Protein AF-A0A1X0SD64-F1 (afdb_monomer_lite)

Sequence (92 aa):
PAVLVEVQNQADDKFLTSSIQYCTLTYERHNKLPILVIFGIASATAPLPSKSVDSDFPFARQIPSIGWVKLCLLLTSSALRMKQQEKTLHPL

Secondary structure (DSSP, 8-state):
--EEEEEEEEE-HHHHHHHHHHHHHHHHHHSSPPEEEEEEEEEE-THHHHT-EE-SSTT-EEPP--SS-SEEEEEEHHHHHHHHTT------

pLDDT: mean 79.03, std 13.84, range [43.84, 93.69]

Structure (mmCIF, N/CA/C/O backbone):
data_AF-A0A1X0SD64-F1
#
_entry.id   AF-A0A1X0SD64-F1
#
loop_
_atom_site.group_PDB
_atom_site.id
_atom_site.type_symbol
_atom_site.label_atom_id
_atom_site.label_alt_id
_atom_site.label_comp_id
_atom_site.label_asym_id
_atom_site.label_entity_id
_atom_site.label_seq_id
_atom_site.pdbx_PDB_ins_code
_atom_site.Cartn_x
_atom_site.Cartn_y
_atom_site.Cartn_z
_atom_site.occupancy
_atom_site.B_iso_or_equiv
_atom_site.auth_seq_id
_atom_site.auth_comp_id
_atom_site.auth_asym_id
_atom_site.auth_atom_id
_atom_site.pdbx_PDB_model_num
ATOM 1 N N . PRO A 1 1 ? -9.918 -8.129 6.184 1.00 69.38 1 PRO A N 1
ATOM 2 C CA . PRO A 1 1 ? -9.625 -6.693 5.962 1.00 69.38 1 PRO A CA 1
ATOM 3 C C . PRO A 1 1 ? -9.992 -6.369 4.517 1.00 69.38 1 PRO A C 1
ATOM 5 O O . PRO A 1 1 ? -9.855 -7.270 3.694 1.00 69.38 1 PRO A O 1
ATOM 8 N N . ALA A 1 2 ? -10.483 -5.167 4.209 1.00 86.88 2 ALA A N 1
ATOM 9 C CA . ALA A 1 2 ? -10.672 -4.782 2.811 1.00 86.88 2 ALA A CA 1
ATOM 10 C C . ALA A 1 2 ? -9.300 -4.735 2.120 1.00 86.88 2 ALA A C 1
ATOM 12 O O . ALA A 1 2 ? -8.332 -4.268 2.722 1.00 86.88 2 ALA A O 1
ATOM 13 N N . VAL A 1 3 ? -9.207 -5.266 0.904 1.00 90.25 3 VAL A N 1
ATOM 14 C CA . VAL A 1 3 ? -7.977 -5.239 0.107 1.00 90.25 3 VAL A CA 1
ATOM 15 C C . VAL A 1 3 ? -8.241 -4.352 -1.098 1.00 90.25 3 VAL A C 1
ATOM 17 O O . VAL A 1 3 ? -9.144 -4.640 -1.879 1.00 90.25 3 VAL A O 1
ATOM 20 N N . LEU A 1 4 ? -7.479 -3.268 -1.216 1.00 91.25 4 LEU A N 1
ATOM 21 C CA . LEU A 1 4 ? -7.475 -2.406 -2.388 1.00 91.25 4 LEU A CA 1
ATOM 22 C C . LEU A 1 4 ? -6.311 -2.837 -3.270 1.00 91.25 4 LEU A C 1
ATOM 24 O O . LEU A 1 4 ? -5.174 -2.941 -2.806 1.00 91.25 4 LEU A O 1
ATOM 28 N N . VAL A 1 5 ? -6.615 -3.110 -4.532 1.00 90.19 5 VAL A N 1
ATOM 29 C CA . VAL A 1 5 ? -5.624 -3.482 -5.535 1.00 90.19 5 VAL A CA 1
ATOM 30 C C . VAL A 1 5 ? -5.607 -2.400 -6.591 1.00 90.19 5 VAL A C 1
ATOM 32 O O . VAL A 1 5 ? -6.621 -2.138 -7.229 1.00 90.19 5 VAL A O 1
ATOM 35 N N . GLU A 1 6 ? -4.441 -1.803 -6.776 1.00 88.44 6 GLU A N 1
ATOM 36 C CA . GLU A 1 6 ? -4.213 -0.748 -7.747 1.00 88.44 6 GLU A CA 1
ATOM 37 C C . GLU A 1 6 ? -3.146 -1.201 -8.736 1.00 88.44 6 GLU A C 1
ATOM 39 O O . GLU A 1 6 ? -2.069 -1.664 -8.353 1.00 88.44 6 GLU A O 1
ATOM 44 N N . VAL A 1 7 ? -3.441 -1.071 -10.025 1.00 84.81 7 VAL A N 1
ATOM 45 C CA . VAL A 1 7 ? -2.543 -1.485 -11.103 1.00 84.81 7 VAL A CA 1
ATOM 46 C C . VAL A 1 7 ? -2.233 -0.268 -11.946 1.00 84.81 7 VAL A C 1
ATOM 48 O O . VAL A 1 7 ? -3.132 0.320 -12.542 1.00 84.81 7 VAL A O 1
ATOM 51 N N . GLN A 1 8 ? -0.960 0.111 -12.002 1.00 81.25 8 GLN A N 1
ATOM 52 C CA . GLN A 1 8 ? -0.531 1.293 -12.731 1.00 81.25 8 GLN A CA 1
ATOM 53 C C . GLN A 1 8 ? 0.706 1.026 -13.571 1.00 81.25 8 GLN A C 1
ATOM 55 O O . GLN A 1 8 ? 1.645 0.329 -13.179 1.00 81.25 8 GLN A O 1
ATOM 60 N N . ASN A 1 9 ? 0.723 1.647 -14.747 1.00 73.69 9 ASN A N 1
ATOM 61 C CA . ASN A 1 9 ? 1.895 1.609 -15.608 1.00 73.69 9 ASN A CA 1
ATOM 62 C C . ASN A 1 9 ? 3.053 2.422 -15.003 1.00 73.69 9 ASN A C 1
ATOM 64 O O . ASN A 1 9 ? 4.196 1.959 -14.972 1.00 73.69 9 ASN A O 1
ATOM 68 N N . GLN A 1 10 ? 2.725 3.600 -14.462 1.00 71.00 10 GLN A N 1
ATOM 69 C CA . GLN A 1 10 ? 3.614 4.450 -13.676 1.00 71.00 10 GLN A CA 1
ATOM 70 C C . GLN A 1 10 ? 2.932 4.798 -12.352 1.00 71.00 10 GLN A C 1
ATOM 72 O O . GLN A 1 10 ? 1.845 5.366 -12.345 1.00 71.00 10 GLN A O 1
ATOM 77 N N . ALA A 1 11 ? 3.574 4.456 -11.238 1.00 71.94 11 ALA A N 1
ATOM 78 C CA . ALA A 1 11 ? 3.133 4.880 -9.916 1.00 71.94 11 ALA A CA 1
ATOM 79 C C . ALA A 1 11 ? 3.859 6.185 -9.565 1.00 71.94 11 ALA A C 1
ATOM 81 O O . ALA A 1 11 ? 5.075 6.161 -9.368 1.00 71.94 11 ALA A O 1
ATOM 82 N N . ASP A 1 12 ? 3.128 7.300 -9.531 1.00 75.00 12 ASP A N 1
ATOM 83 C CA . ASP A 1 12 ? 3.611 8.629 -9.143 1.00 75.00 12 ASP A CA 1
ATOM 84 C C . ASP A 1 12 ? 2.935 9.126 -7.844 1.00 75.00 12 ASP A C 1
ATOM 86 O O . ASP A 1 12 ? 2.089 8.448 -7.252 1.00 75.00 12 ASP A O 1
ATOM 90 N N . ASP A 1 13 ? 3.311 10.316 -7.364 1.00 79.12 13 ASP A N 1
ATOM 91 C CA . ASP A 1 13 ? 2.745 10.877 -6.128 1.00 79.12 13 ASP A CA 1
ATOM 92 C C . ASP A 1 13 ? 1.246 11.235 -6.266 1.00 79.12 13 ASP A C 1
ATOM 94 O O . ASP A 1 13 ? 0.509 11.214 -5.273 1.00 79.12 13 ASP A O 1
ATOM 98 N N . LYS A 1 14 ? 0.758 11.530 -7.483 1.00 83.25 14 LYS A N 1
ATOM 99 C CA . LYS A 1 14 ? -0.674 11.790 -7.724 1.00 83.25 14 LYS A CA 1
ATOM 100 C C . LYS A 1 14 ? -1.478 10.513 -7.530 1.00 83.25 14 LYS A C 1
ATOM 102 O O . LYS A 1 14 ? -2.469 10.516 -6.804 1.00 83.25 14 LYS A O 1
ATOM 107 N N . PHE A 1 15 ? -1.005 9.419 -8.112 1.00 84.50 15 PHE A N 1
ATOM 108 C CA . PHE A 1 15 ? -1.564 8.093 -7.915 1.00 84.50 15 PHE A CA 1
ATOM 109 C C . PHE A 1 15 ? -1.581 7.692 -6.432 1.00 84.50 15 PHE A C 1
ATOM 111 O O . PHE A 1 15 ? -2.605 7.216 -5.932 1.00 84.50 15 PHE A O 1
ATOM 118 N N . LEU A 1 16 ? -0.481 7.924 -5.705 1.00 84.62 16 LEU A N 1
ATOM 119 C CA . LEU A 1 16 ? -0.428 7.629 -4.272 1.00 84.62 16 LEU A CA 1
ATOM 120 C C . LEU A 1 16 ? -1.473 8.447 -3.499 1.00 84.62 16 LEU A C 1
ATOM 122 O O . LEU A 1 16 ? -2.167 7.904 -2.643 1.00 84.62 16 LEU A O 1
ATOM 126 N N . THR A 1 17 ? -1.629 9.728 -3.837 1.00 88.25 17 THR A N 1
ATOM 127 C CA . THR A 1 17 ? -2.637 10.610 -3.229 1.00 88.25 17 THR A CA 1
ATOM 128 C C . THR A 1 17 ? -4.055 10.073 -3.432 1.00 88.25 17 THR A C 1
ATOM 130 O O . THR A 1 17 ? -4.814 9.966 -2.468 1.00 88.25 17 THR A O 1
ATOM 133 N N . SER A 1 18 ? -4.408 9.673 -4.656 1.00 90.06 18 SER A N 1
ATOM 134 C CA . SER A 1 18 ? -5.709 9.053 -4.941 1.00 90.06 18 SER A CA 1
ATOM 135 C C . SER A 1 18 ? -5.899 7.735 -4.184 1.00 90.06 18 SER A C 1
ATOM 137 O O . SER A 1 18 ? -6.962 7.493 -3.618 1.00 90.06 18 SER A O 1
ATOM 139 N N . SER A 1 19 ? -4.850 6.915 -4.086 1.00 90.38 19 SER A N 1
ATOM 140 C CA . SER A 1 19 ? -4.889 5.656 -3.332 1.00 90.38 19 SER A CA 1
ATOM 141 C C . SER A 1 19 ? -5.149 5.884 -1.838 1.00 90.38 19 SER A C 1
ATOM 143 O O . SER A 1 19 ? -5.936 5.158 -1.229 1.00 90.38 19 SER A O 1
ATOM 145 N N . ILE A 1 20 ? -4.536 6.917 -1.246 1.00 90.88 20 ILE A N 1
ATOM 146 C CA . ILE A 1 20 ? -4.787 7.321 0.145 1.00 90.88 20 ILE A CA 1
ATOM 147 C C . ILE A 1 20 ? -6.259 7.710 0.323 1.00 90.88 20 ILE A C 1
ATOM 149 O O . ILE A 1 20 ? -6.897 7.237 1.261 1.00 90.88 20 ILE A O 1
ATOM 153 N N . GLN A 1 21 ? -6.822 8.507 -0.590 1.00 93.06 21 GLN A N 1
ATOM 154 C CA . GLN A 1 21 ? -8.235 8.903 -0.536 1.00 93.06 21 GLN A CA 1
ATOM 155 C C . GLN A 1 21 ? -9.169 7.687 -0.558 1.00 93.06 21 GLN A C 1
ATOM 157 O O . GLN A 1 21 ? -10.070 7.592 0.277 1.00 93.06 21 GLN A O 1
ATOM 162 N N . TYR A 1 22 ? -8.930 6.716 -1.445 1.00 92.62 22 TYR A N 1
ATOM 163 C CA . TYR A 1 22 ? -9.727 5.486 -1.482 1.00 92.62 22 TYR A CA 1
ATOM 164 C C . TYR A 1 22 ? -9.585 4.647 -0.209 1.00 92.62 22 TYR A C 1
ATOM 166 O O . TYR A 1 22 ? -10.567 4.065 0.264 1.00 92.62 22 TYR A O 1
ATOM 174 N N . CYS A 1 23 ? -8.391 4.606 0.386 1.00 92.06 23 CYS A N 1
ATOM 175 C CA . CYS A 1 23 ? -8.183 3.915 1.653 1.00 92.06 23 CYS A CA 1
ATOM 176 C C . CYS A 1 23 ? -8.959 4.580 2.802 1.00 92.06 23 CYS A C 1
ATOM 178 O O . CYS A 1 23 ? -9.601 3.875 3.584 1.00 92.06 23 CYS A O 1
ATOM 180 N N . THR A 1 24 ? -8.972 5.915 2.863 1.00 92.75 24 THR A N 1
ATOM 181 C CA . THR A 1 24 ? -9.755 6.680 3.845 1.00 92.75 24 THR A CA 1
ATOM 182 C C . THR A 1 24 ? -11.253 6.436 3.676 1.00 92.75 24 THR A C 1
ATOM 184 O O . THR A 1 24 ? -11.920 6.084 4.645 1.00 92.75 24 THR A O 1
ATOM 187 N N . LEU A 1 25 ? -11.779 6.499 2.449 1.00 92.88 25 LEU A N 1
ATOM 188 C CA . LEU A 1 25 ? -13.192 6.200 2.169 1.00 92.88 25 LEU A CA 1
ATOM 189 C C . LEU A 1 25 ? -13.569 4.762 2.563 1.00 92.88 25 LEU A C 1
ATOM 191 O O . LEU A 1 25 ? -14.654 4.495 3.083 1.00 92.88 25 LEU A O 1
ATOM 195 N N . THR A 1 26 ? -12.658 3.813 2.342 1.00 93.12 26 THR A N 1
ATOM 196 C CA . THR A 1 26 ? -12.848 2.417 2.758 1.00 93.12 26 THR A CA 1
ATOM 197 C C . THR A 1 26 ? -12.915 2.299 4.279 1.00 93.12 26 THR A C 1
ATOM 199 O O . THR A 1 26 ? -13.760 1.567 4.803 1.00 93.12 26 THR A O 1
ATOM 202 N N . TYR A 1 27 ? -12.057 3.032 4.993 1.00 93.25 27 TYR A N 1
ATOM 203 C CA . TYR A 1 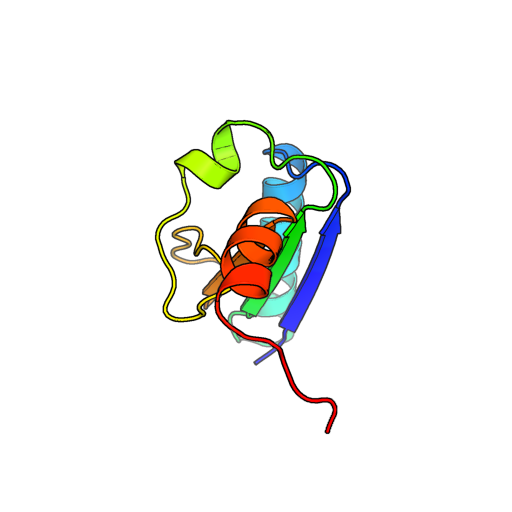27 ? -12.103 3.106 6.448 1.00 93.25 27 TYR A CA 1
ATOM 204 C C . TYR A 1 27 ? -13.419 3.715 6.935 1.00 93.25 27 TYR A C 1
ATOM 206 O O . TYR A 1 27 ? -14.061 3.114 7.786 1.00 93.25 27 TYR A O 1
ATOM 214 N N . GLU A 1 28 ? -13.871 4.832 6.369 1.00 93.50 28 GLU A N 1
ATOM 215 C CA . GLU A 1 28 ? -15.147 5.460 6.739 1.00 93.50 28 GLU A CA 1
ATOM 216 C C . GLU A 1 28 ? -16.331 4.502 6.567 1.00 93.50 28 GLU A C 1
ATOM 218 O O . GLU A 1 28 ? -17.203 4.411 7.431 1.00 93.50 28 GLU A O 1
ATOM 223 N N . ARG A 1 29 ? -16.339 3.722 5.481 1.00 93.69 29 ARG A N 1
ATOM 224 C CA . ARG A 1 29 ? -17.427 2.786 5.180 1.00 93.69 29 ARG A CA 1
ATOM 225 C C . ARG A 1 29 ? -17.419 1.530 6.050 1.00 93.69 29 ARG A C 1
ATOM 227 O O . ARG 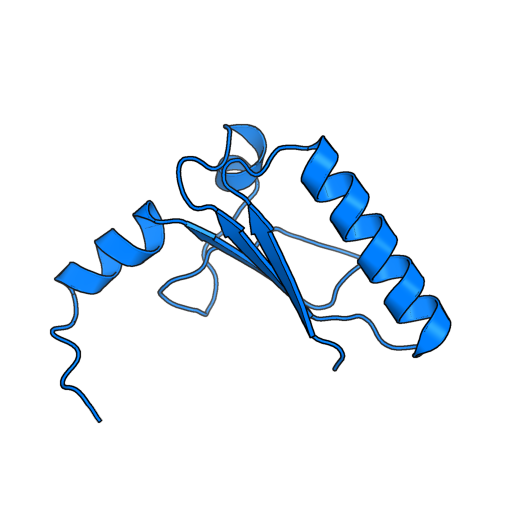A 1 29 ? -18.478 0.978 6.342 1.00 93.69 29 ARG A O 1
ATOM 234 N N . HIS A 1 30 ? -16.239 1.029 6.405 1.00 91.94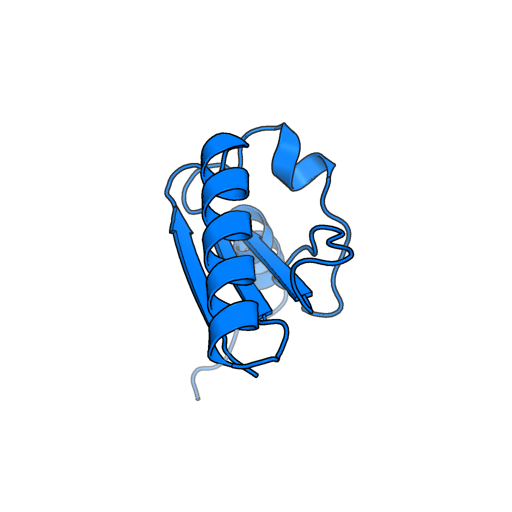 30 HIS A N 1
ATOM 235 C CA . HIS A 1 30 ? -16.091 -0.297 7.015 1.00 91.94 30 HIS A CA 1
ATOM 236 C C . HIS A 1 30 ? -15.476 -0.280 8.419 1.00 91.94 30 HIS A C 1
ATOM 238 O O . HIS A 1 30 ? -15.321 -1.343 9.024 1.00 91.94 30 HIS A O 1
ATOM 244 N N . ASN A 1 31 ? -15.117 0.902 8.923 1.00 91.12 31 ASN A N 1
ATOM 245 C CA . ASN A 1 31 ? -14.420 1.154 10.183 1.00 91.12 31 ASN A CA 1
ATOM 246 C C . ASN A 1 31 ? -13.172 0.272 10.380 1.00 91.12 31 ASN A C 1
ATOM 248 O O . ASN A 1 31 ? -12.889 -0.226 11.472 1.00 91.12 31 ASN A O 1
ATOM 252 N N . LYS A 1 32 ? -12.462 -0.021 9.282 1.00 91.94 32 LYS A N 1
ATOM 253 C CA . LYS A 1 32 ? -11.289 -0.904 9.252 1.00 91.94 32 LYS A CA 1
ATOM 254 C C . LYS A 1 32 ? -10.293 -0.414 8.215 1.00 91.94 32 LYS A C 1
ATOM 256 O O . LYS A 1 32 ? -10.661 -0.209 7.062 1.00 91.94 32 LYS A O 1
ATOM 261 N N . LEU A 1 33 ? -9.027 -0.284 8.615 1.00 92.50 33 LEU A N 1
ATOM 262 C CA . LEU A 1 33 ? -7.957 0.084 7.691 1.00 92.50 33 LEU A CA 1
ATOM 263 C C . LEU A 1 33 ? -7.774 -1.022 6.638 1.00 92.50 33 LEU A C 1
ATOM 265 O O . LEU A 1 33 ? -7.679 -2.204 7.008 1.00 92.50 33 LEU A O 1
ATOM 269 N N . PRO A 1 34 ? -7.726 -0.671 5.343 1.00 93.62 34 PRO A N 1
ATOM 270 C CA . PRO A 1 34 ? -7.515 -1.654 4.295 1.00 93.62 34 PRO A CA 1
ATOM 271 C C . PRO A 1 34 ? -6.057 -2.111 4.221 1.00 93.62 34 PRO A C 1
ATOM 273 O O . PRO A 1 34 ? -5.182 -1.590 4.908 1.00 93.62 34 PRO A O 1
ATOM 276 N N . ILE A 1 35 ? -5.797 -3.100 3.375 1.00 93.31 35 ILE A N 1
ATOM 277 C CA . ILE A 1 35 ? -4.468 -3.421 2.848 1.00 93.31 35 ILE A CA 1
ATOM 278 C C . ILE A 1 35 ? -4.433 -2.899 1.412 1.00 93.31 35 ILE A C 1
ATOM 280 O O . ILE A 1 35 ? -5.358 -3.185 0.655 1.00 93.31 35 ILE A O 1
ATOM 284 N N . LEU A 1 36 ? -3.397 -2.153 1.042 1.00 92.88 36 LEU A N 1
ATOM 285 C CA . LEU A 1 36 ? -3.200 -1.636 -0.309 1.00 92.88 36 LEU A CA 1
ATOM 286 C C . LEU A 1 36 ? -2.081 -2.418 -0.999 1.00 92.88 36 LEU A C 1
ATOM 288 O O . LEU A 1 36 ? -0.983 -2.557 -0.458 1.00 92.88 36 LEU A O 1
ATOM 292 N N . VAL A 1 37 ? -2.361 -2.910 -2.200 1.00 91.38 37 VAL A N 1
ATOM 293 C CA . VAL A 1 37 ? -1.395 -3.602 -3.055 1.00 91.38 37 VAL A CA 1
ATOM 294 C C . VAL A 1 37 ? -1.288 -2.846 -4.373 1.00 91.38 37 VAL A C 1
ATOM 296 O O . VAL A 1 37 ? -2.269 -2.725 -5.102 1.00 91.38 37 VAL A O 1
ATOM 299 N N . ILE A 1 38 ? -0.095 -2.343 -4.671 1.00 89.44 38 ILE A N 1
ATOM 300 C CA . ILE A 1 38 ? 0.215 -1.533 -5.847 1.00 89.44 38 ILE A CA 1
ATOM 301 C C . ILE A 1 38 ? 1.070 -2.367 -6.799 1.00 89.44 38 ILE A C 1
ATOM 303 O O . ILE A 1 38 ? 2.173 -2.785 -6.444 1.00 89.44 38 ILE A O 1
ATOM 307 N N . PHE A 1 39 ? 0.599 -2.552 -8.027 1.00 85.12 39 PHE A N 1
ATOM 308 C CA . PHE A 1 39 ? 1.360 -3.162 -9.114 1.00 85.12 39 PHE A CA 1
ATOM 309 C C . PHE A 1 39 ? 1.916 -2.071 -10.032 1.00 85.12 39 PHE A C 1
ATOM 311 O O . PHE A 1 39 ? 1.167 -1.447 -10.781 1.00 85.12 39 PHE A O 1
ATOM 318 N N . GLY A 1 40 ? 3.232 -1.847 -9.982 1.00 76.12 40 GLY A N 1
ATOM 319 C CA . GLY A 1 40 ? 3.957 -0.945 -10.879 1.00 76.12 40 GLY A CA 1
ATOM 320 C C . GLY A 1 40 ? 4.547 -1.707 -12.067 1.00 76.12 40 GLY A C 1
ATOM 321 O O . GLY A 1 40 ? 5.546 -2.415 -11.915 1.00 76.12 40 GLY A O 1
ATOM 322 N N . ILE A 1 41 ? 3.938 -1.572 -13.248 1.00 65.44 41 ILE A N 1
ATOM 323 C CA . ILE A 1 41 ? 4.236 -2.430 -14.409 1.00 65.44 41 ILE A CA 1
ATOM 324 C C . ILE A 1 41 ? 5.552 -2.042 -15.106 1.00 65.44 41 ILE A C 1
ATOM 326 O O . ILE A 1 41 ? 6.402 -2.910 -15.324 1.00 65.44 41 ILE A O 1
ATOM 330 N N . ALA A 1 42 ? 5.758 -0.764 -15.444 1.00 62.31 42 ALA A N 1
ATOM 331 C CA . ALA A 1 42 ? 6.902 -0.355 -16.268 1.00 62.31 42 ALA A CA 1
ATOM 332 C C . ALA A 1 42 ? 8.039 0.289 -15.467 1.00 62.31 42 ALA A C 1
ATOM 334 O O . ALA A 1 42 ? 9.207 -0.026 -15.678 1.00 62.31 42 ALA A O 1
ATOM 335 N N . SER A 1 43 ? 7.706 1.204 -14.560 1.00 57.31 43 SER A N 1
ATOM 336 C CA . SER A 1 43 ? 8.673 1.957 -13.763 1.00 57.31 43 SER A CA 1
ATOM 337 C C . SER A 1 43 ? 7.911 2.660 -12.647 1.00 57.31 43 SER A C 1
ATOM 339 O O . SER A 1 43 ? 7.040 3.490 -12.908 1.00 57.31 43 SER A O 1
ATOM 341 N N . ALA A 1 44 ? 8.195 2.310 -11.395 1.00 57.19 44 ALA A N 1
ATOM 342 C CA . ALA A 1 44 ? 7.809 3.171 -10.289 1.00 57.19 44 ALA A CA 1
ATOM 343 C C . ALA A 1 44 ? 8.735 4.392 -10.362 1.00 57.19 44 ALA A C 1
ATOM 345 O O . ALA A 1 44 ? 9.956 4.244 -10.269 1.00 57.19 44 ALA A O 1
ATOM 346 N N . THR A 1 45 ? 8.178 5.576 -10.617 1.00 54.88 45 THR A N 1
ATOM 347 C CA . THR A 1 45 ? 8.999 6.782 -10.741 1.00 54.88 45 THR A CA 1
ATOM 348 C C . THR A 1 45 ? 9.673 7.073 -9.397 1.00 54.88 45 THR A C 1
ATOM 350 O O . THR A 1 45 ? 9.207 6.655 -8.332 1.00 54.88 45 THR A O 1
ATOM 353 N N . ALA A 1 46 ? 10.823 7.748 -9.455 1.00 53.38 46 ALA A N 1
ATOM 354 C CA . ALA A 1 46 ? 11.834 7.831 -8.398 1.00 53.38 46 ALA A CA 1
ATOM 355 C C . ALA A 1 46 ? 11.370 8.064 -6.937 1.00 53.38 46 ALA A C 1
ATOM 357 O O . ALA A 1 46 ? 12.066 7.560 -6.049 1.00 53.38 46 ALA A O 1
ATOM 358 N N . PRO A 1 47 ? 10.257 8.754 -6.601 1.00 58.44 47 PRO A N 1
ATOM 359 C CA . PRO A 1 47 ? 9.904 8.925 -5.191 1.00 58.44 47 PRO A CA 1
ATOM 360 C C . PRO A 1 47 ? 9.364 7.659 -4.508 1.00 58.44 47 PRO A C 1
ATOM 362 O O . PRO A 1 47 ? 9.548 7.516 -3.307 1.00 58.44 47 PRO A O 1
ATOM 365 N N . LEU A 1 48 ? 8.710 6.728 -5.205 1.00 62.28 48 LEU A N 1
ATOM 366 C CA . LEU A 1 48 ? 8.043 5.596 -4.536 1.00 62.28 48 LEU A CA 1
ATOM 367 C C . LEU A 1 48 ? 8.995 4.455 -4.140 1.00 62.28 48 LEU A C 1
ATOM 369 O O . LEU A 1 48 ? 8.956 4.028 -2.984 1.00 62.28 48 LEU A O 1
ATOM 373 N N . PRO A 1 49 ? 9.904 3.988 -5.017 1.00 63.25 49 PRO A N 1
ATOM 374 C CA . PRO A 1 49 ? 10.883 2.969 -4.646 1.00 63.25 49 PRO A CA 1
ATOM 375 C C . PRO A 1 49 ? 11.872 3.461 -3.590 1.00 63.25 49 PRO A C 1
ATOM 377 O O . PRO A 1 49 ? 12.267 2.685 -2.722 1.00 63.25 49 PRO A O 1
ATOM 380 N N . SER A 1 50 ? 12.259 4.739 -3.637 1.00 65.06 50 SER A N 1
ATOM 381 C CA . SER A 1 50 ? 13.174 5.336 -2.653 1.00 65.06 50 SER A CA 1
ATOM 382 C C . SER A 1 50 ? 12.538 5.475 -1.267 1.00 65.06 50 SER A C 1
ATOM 384 O O . SER A 1 50 ? 13.234 5.343 -0.267 1.00 65.06 50 SER A O 1
ATOM 386 N N . LYS A 1 51 ? 11.215 5.666 -1.198 1.00 73.06 51 LYS A N 1
ATOM 387 C CA . LYS A 1 51 ? 10.439 5.679 0.051 1.00 73.06 51 LYS A CA 1
ATOM 388 C C . LYS A 1 51 ? 10.079 4.277 0.557 1.00 73.06 51 LYS A C 1
ATOM 390 O O . LYS A 1 51 ? 9.515 4.167 1.639 1.00 73.06 51 LYS A O 1
ATOM 395 N N . SER A 1 52 ? 10.353 3.221 -0.210 1.00 80.19 52 SER A N 1
ATOM 396 C CA . SER A 1 52 ? 10.000 1.848 0.163 1.00 80.19 52 SER A CA 1
ATOM 397 C C . SER A 1 52 ? 11.152 1.117 0.855 1.00 80.19 52 SER A C 1
ATOM 399 O O . SER A 1 52 ? 12.320 1.307 0.511 1.00 80.19 52 SER A O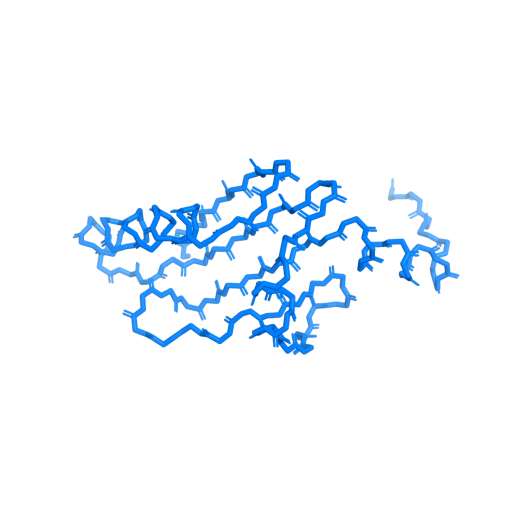 1
ATOM 401 N N . VAL A 1 53 ? 10.806 0.257 1.807 1.00 85.88 53 VAL A N 1
ATOM 402 C CA . VAL A 1 53 ? 11.718 -0.634 2.532 1.00 85.88 53 VAL A CA 1
ATOM 403 C C . VAL A 1 53 ? 11.474 -2.083 2.125 1.00 85.88 53 VAL A C 1
ATOM 405 O O . VAL A 1 53 ? 10.482 -2.394 1.457 1.00 85.88 53 VAL A O 1
ATOM 408 N N . ASP A 1 54 ? 12.380 -2.974 2.508 1.00 84.50 54 ASP A N 1
ATOM 409 C CA . ASP A 1 54 ? 12.162 -4.404 2.321 1.00 84.50 54 ASP A CA 1
ATOM 410 C C . ASP A 1 54 ? 10.946 -4.845 3.135 1.00 84.50 54 ASP A C 1
ATOM 412 O O . ASP A 1 54 ? 10.720 -4.372 4.250 1.00 84.50 54 ASP A O 1
ATOM 416 N N . SER A 1 55 ? 10.120 -5.696 2.532 1.00 86.75 55 SER A N 1
ATOM 417 C CA . SER A 1 55 ? 8.946 -6.253 3.196 1.00 86.75 55 SER A CA 1
ATOM 418 C C . SER A 1 55 ? 9.190 -7.710 3.568 1.00 86.75 55 SER A C 1
ATOM 420 O O . SER A 1 55 ? 10.043 -8.372 2.978 1.00 86.75 55 SER A O 1
ATOM 422 N N . ASP A 1 56 ? 8.368 -8.237 4.474 1.00 86.00 56 ASP A N 1
ATOM 423 C CA . ASP A 1 56 ? 8.341 -9.673 4.781 1.00 86.00 56 ASP A CA 1
ATOM 424 C C . ASP A 1 56 ? 7.911 -10.526 3.570 1.00 86.00 56 ASP A C 1
ATOM 426 O O . ASP A 1 56 ? 8.085 -11.747 3.557 1.00 86.00 56 ASP A O 1
ATOM 430 N N . PHE A 1 57 ? 7.348 -9.898 2.530 1.00 84.19 57 PHE A N 1
ATOM 431 C CA . PHE A 1 57 ? 6.992 -10.561 1.284 1.00 84.19 57 PHE A CA 1
ATOM 432 C C . PHE A 1 57 ? 8.160 -10.483 0.295 1.00 84.19 57 PHE A C 1
ATOM 434 O O . PHE A 1 57 ? 8.539 -9.393 -0.137 1.00 84.19 57 PHE A O 1
ATOM 441 N N . PRO A 1 58 ? 8.692 -11.629 -0.166 1.00 78.00 58 PRO A N 1
ATOM 442 C CA . PRO A 1 58 ? 9.952 -11.669 -0.909 1.00 78.00 58 PRO A CA 1
ATOM 443 C C . PRO A 1 58 ? 9.907 -10.951 -2.265 1.00 78.00 58 PRO A C 1
ATOM 445 O O . PRO A 1 58 ? 10.954 -10.607 -2.803 1.00 78.00 58 PRO A O 1
ATOM 448 N N . PHE A 1 59 ? 8.715 -10.735 -2.823 1.00 80.75 59 PHE A N 1
ATOM 449 C CA . PHE A 1 59 ? 8.480 -10.109 -4.128 1.00 80.75 59 PHE A CA 1
ATOM 450 C C . PHE A 1 59 ? 7.928 -8.678 -4.037 1.00 80.75 59 PHE A C 1
ATOM 452 O O . PHE A 1 59 ? 7.603 -8.082 -5.066 1.00 80.75 59 PHE A O 1
ATOM 459 N N . ALA A 1 60 ? 7.773 -8.136 -2.827 1.00 85.31 60 ALA A N 1
ATOM 460 C CA . ALA A 1 60 ? 7.199 -6.817 -2.614 1.00 85.31 60 ALA A CA 1
ATOM 461 C C . ALA A 1 60 ? 8.119 -5.950 -1.755 1.00 85.31 60 ALA A C 1
ATOM 463 O O . ALA A 1 60 ? 8.842 -6.429 -0.881 1.00 85.31 60 ALA A O 1
ATOM 464 N N . ARG A 1 61 ? 8.048 -4.644 -1.986 1.00 86.81 61 ARG A N 1
ATOM 465 C CA . ARG A 1 61 ? 8.593 -3.637 -1.076 1.00 86.81 61 ARG A CA 1
ATOM 466 C C . ARG A 1 61 ? 7.448 -3.004 -0.311 1.00 86.81 61 ARG A C 1
ATOM 468 O O . ARG A 1 61 ? 6.340 -2.902 -0.832 1.00 86.81 61 ARG A O 1
ATOM 475 N N . GLN A 1 62 ? 7.696 -2.577 0.915 1.00 90.06 62 GLN A N 1
ATOM 476 C CA . GLN A 1 62 ? 6.680 -1.936 1.732 1.00 90.06 62 GLN A CA 1
ATOM 477 C C . GLN A 1 62 ? 6.883 -0.429 1.723 1.00 90.06 62 GLN A C 1
ATOM 479 O O . GLN A 1 62 ? 7.977 0.062 1.991 1.00 90.06 62 GLN A O 1
ATOM 484 N N . ILE A 1 63 ? 5.819 0.316 1.446 1.00 88.56 63 ILE A N 1
ATOM 485 C CA . ILE A 1 63 ? 5.813 1.766 1.629 1.00 88.56 63 ILE A CA 1
ATOM 486 C C . ILE A 1 63 ? 5.374 2.041 3.076 1.00 88.56 63 ILE A C 1
ATOM 488 O O . ILE A 1 63 ? 4.267 1.634 3.462 1.00 88.56 63 ILE A O 1
ATOM 492 N N . PRO A 1 64 ? 6.204 2.714 3.896 1.00 86.69 64 PRO A N 1
ATOM 493 C CA . PRO A 1 64 ? 5.820 3.142 5.231 1.00 86.69 64 PRO A CA 1
ATOM 494 C C . PRO A 1 64 ? 4.541 3.967 5.159 1.00 86.69 64 PRO A C 1
ATOM 496 O O . PRO A 1 64 ? 4.438 4.942 4.416 1.00 86.69 64 PRO A O 1
ATOM 499 N N . SER A 1 65 ? 3.533 3.530 5.897 1.00 82.88 65 SER A N 1
ATOM 500 C CA . SER A 1 65 ? 2.184 4.050 5.759 1.00 82.88 65 SER A CA 1
ATOM 501 C C . SER A 1 65 ? 1.505 4.035 7.121 1.00 82.88 65 SER A C 1
ATOM 503 O O . SER A 1 65 ? 1.022 3.014 7.597 1.00 82.88 65 SER A O 1
ATOM 505 N N . ILE A 1 66 ? 1.550 5.185 7.796 1.00 80.56 66 ILE A N 1
ATOM 506 C CA . ILE A 1 66 ? 0.986 5.365 9.136 1.00 80.56 66 ILE A CA 1
ATOM 507 C C . ILE A 1 66 ? -0.341 6.107 9.002 1.00 80.56 66 ILE A C 1
ATOM 509 O O . ILE A 1 66 ? -0.400 7.186 8.419 1.00 80.56 66 ILE A O 1
ATOM 513 N N . GLY A 1 67 ? -1.401 5.527 9.564 1.00 79.81 67 GLY A N 1
ATOM 514 C CA . GLY A 1 67 ? -2.675 6.215 9.785 1.00 79.81 67 GLY A CA 1
ATOM 515 C C . GLY A 1 67 ? -3.706 6.133 8.657 1.00 79.81 67 GLY A C 1
ATOM 516 O O . GLY A 1 67 ? -4.829 6.571 8.872 1.00 79.81 67 GLY A O 1
ATOM 517 N N . TRP A 1 68 ? -3.383 5.554 7.496 1.00 86.62 68 TRP A N 1
ATOM 518 C CA . TRP A 1 68 ? -4.326 5.480 6.362 1.00 86.62 68 TRP A CA 1
ATOM 519 C C . TRP A 1 68 ? -4.481 4.087 5.736 1.00 86.62 68 TRP A C 1
ATOM 521 O O . TRP A 1 68 ? -5.436 3.840 5.008 1.00 86.62 68 TRP A O 1
ATOM 531 N N . VAL A 1 69 ? -3.601 3.139 6.050 1.00 91.44 69 VAL A N 1
ATOM 532 C CA . VAL A 1 69 ? -3.681 1.749 5.580 1.00 91.44 69 VAL A CA 1
ATOM 533 C C . VAL A 1 69 ? -2.963 0.851 6.585 1.00 91.44 69 VAL A C 1
ATOM 535 O O . VAL A 1 69 ? -2.097 1.304 7.330 1.00 91.44 69 VAL A O 1
ATOM 538 N N . LYS A 1 70 ? -3.338 -0.426 6.644 1.00 92.50 70 LYS A N 1
ATOM 539 C CA . LYS A 1 70 ? -2.677 -1.422 7.494 1.00 92.50 70 LYS A CA 1
ATOM 540 C C . LYS A 1 70 ? -1.324 -1.852 6.921 1.00 92.50 70 LYS A C 1
ATOM 542 O O . LYS A 1 70 ? -0.405 -2.153 7.674 1.00 92.50 70 LYS A O 1
ATOM 547 N N . LEU A 1 71 ? -1.239 -1.949 5.596 1.00 91.56 71 LEU A N 1
ATOM 548 C CA . LEU A 1 71 ? -0.059 -2.383 4.860 1.00 91.56 71 LEU A CA 1
ATOM 549 C C . LEU A 1 71 ? -0.131 -1.834 3.432 1.00 91.56 71 LEU A C 1
ATOM 551 O O . LEU A 1 71 ? -1.172 -1.972 2.792 1.00 91.56 71 LEU A O 1
ATOM 555 N N . CYS A 1 72 ? 0.962 -1.254 2.940 1.00 91.38 72 CYS A N 1
ATOM 556 C CA . CYS A 1 72 ? 1.089 -0.778 1.565 1.00 91.38 72 CYS A CA 1
ATOM 557 C C . CYS A 1 72 ? 2.222 -1.534 0.869 1.00 91.38 72 CYS A C 1
ATOM 559 O O . CYS A 1 72 ? 3.398 -1.284 1.144 1.00 91.38 72 CYS A O 1
ATOM 561 N N . LEU A 1 73 ? 1.862 -2.483 0.008 1.00 91.00 73 LEU A N 1
ATOM 562 C CA . LEU A 1 73 ? 2.810 -3.299 -0.742 1.00 91.00 73 LEU A CA 1
ATOM 563 C C . LEU A 1 73 ? 2.973 -2.753 -2.154 1.00 91.00 73 LEU A C 1
ATOM 565 O O . LEU A 1 73 ? 1.993 -2.537 -2.857 1.00 91.00 73 LEU A O 1
ATOM 569 N N . LEU A 1 74 ? 4.219 -2.590 -2.576 1.00 87.94 74 LEU A N 1
ATOM 570 C CA . LEU A 1 74 ? 4.610 -2.213 -3.921 1.00 87.94 74 LEU A CA 1
ATOM 571 C C . LEU A 1 74 ? 5.275 -3.410 -4.601 1.00 87.94 74 LEU A C 1
ATOM 573 O O . LEU A 1 74 ? 6.358 -3.846 -4.207 1.00 87.94 74 LEU A O 1
ATOM 577 N N . LEU A 1 75 ? 4.631 -3.919 -5.646 1.00 87.38 75 LEU A N 1
ATOM 578 C CA . LEU A 1 75 ? 5.162 -4.953 -6.518 1.00 87.38 75 LEU A CA 1
ATOM 579 C C . LEU A 1 75 ? 5.619 -4.287 -7.810 1.00 87.38 75 LEU A C 1
ATOM 581 O O . LEU A 1 75 ? 4.809 -3.742 -8.560 1.00 87.38 75 LEU A O 1
ATOM 585 N N . THR A 1 76 ? 6.919 -4.334 -8.078 1.00 80.38 76 THR A N 1
ATOM 586 C CA . THR A 1 76 ? 7.488 -3.855 -9.339 1.00 80.38 76 THR A CA 1
ATOM 587 C C . THR A 1 76 ? 7.947 -5.024 -10.193 1.00 80.38 76 THR A C 1
ATOM 589 O O . THR A 1 76 ? 8.361 -6.071 -9.688 1.00 80.38 76 THR A O 1
ATOM 592 N N . SER A 1 77 ? 7.946 -4.832 -11.511 1.00 77.12 77 SER A N 1
ATOM 593 C CA . SER A 1 77 ? 8.526 -5.800 -12.447 1.00 77.12 77 SER A CA 1
ATOM 594 C C . SER A 1 77 ? 9.994 -6.124 -12.128 1.00 77.12 77 SER A C 1
ATOM 596 O O . SER A 1 77 ? 10.416 -7.266 -12.300 1.00 77.12 77 SER A O 1
ATOM 598 N N . SER A 1 78 ? 10.761 -5.168 -11.593 1.00 72.38 78 SER A N 1
ATOM 599 C CA . SER A 1 78 ? 12.136 -5.387 -11.126 1.00 72.38 78 SER A CA 1
ATOM 600 C C . SER A 1 78 ? 12.225 -6.299 -9.895 1.00 72.38 78 SER A C 1
ATOM 602 O O . SER A 1 78 ? 13.022 -7.236 -9.904 1.00 72.38 78 SER A O 1
ATOM 604 N N . ALA A 1 79 ? 11.390 -6.081 -8.872 1.00 70.44 79 ALA A N 1
ATOM 605 C CA . ALA A 1 79 ? 11.359 -6.914 -7.667 1.00 70.44 79 ALA A CA 1
ATOM 606 C C . ALA A 1 79 ? 10.931 -8.356 -7.987 1.00 70.44 79 ALA A C 1
ATOM 608 O O . ALA A 1 79 ? 11.510 -9.313 -7.475 1.00 70.44 79 ALA A O 1
ATOM 609 N N . LEU A 1 80 ? 9.973 -8.517 -8.905 1.00 73.56 80 LEU A N 1
ATOM 610 C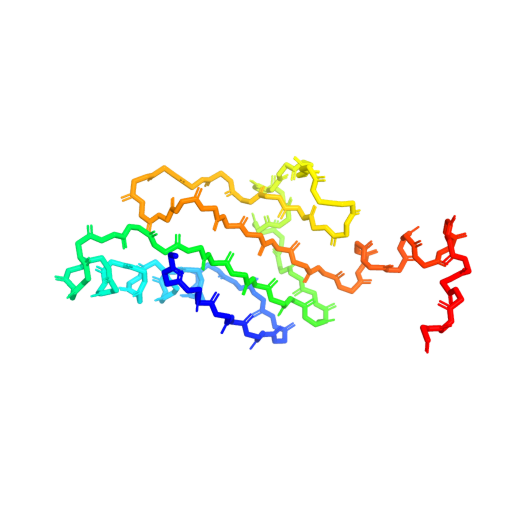 CA . LEU A 1 80 ? 9.524 -9.826 -9.379 1.00 73.56 80 LEU A CA 1
ATOM 611 C C . LEU A 1 80 ? 10.622 -10.568 -10.158 1.00 73.56 80 LEU A C 1
ATOM 613 O O . LEU A 1 80 ? 10.845 -11.756 -9.925 1.00 73.56 80 LEU A O 1
ATOM 617 N N . ARG A 1 81 ? 11.348 -9.876 -11.048 1.00 71.06 81 ARG A N 1
ATOM 618 C CA . ARG A 1 81 ? 12.426 -10.481 -11.852 1.00 71.06 81 ARG A CA 1
ATOM 619 C C . ARG A 1 81 ? 13.615 -10.937 -11.010 1.00 71.06 81 ARG A C 1
ATOM 621 O O . ARG A 1 81 ? 14.130 -12.022 -11.264 1.00 71.06 81 ARG A O 1
ATOM 628 N N . MET A 1 82 ? 14.018 -10.162 -9.997 1.00 64.50 82 MET A N 1
ATOM 629 C CA . MET A 1 82 ? 15.117 -10.555 -9.099 1.00 64.50 82 MET A CA 1
ATOM 630 C C . MET A 1 82 ? 14.839 -11.882 -8.381 1.00 64.50 82 MET A C 1
ATOM 632 O O . MET A 1 82 ? 15.765 -12.642 -8.119 1.00 64.50 82 MET A O 1
ATOM 636 N N . LYS A 1 83 ? 13.568 -12.195 -8.103 1.00 61.44 83 LYS A N 1
ATOM 637 C CA . LYS A 1 83 ? 13.173 -13.427 -7.408 1.00 61.44 83 LYS A CA 1
ATOM 638 C C . LYS A 1 83 ? 12.782 -14.581 -8.328 1.00 61.44 83 LYS A C 1
ATOM 640 O O . LYS A 1 83 ? 12.893 -15.730 -7.910 1.00 61.44 83 LYS A O 1
ATOM 645 N N . GLN A 1 84 ? 12.412 -14.321 -9.585 1.00 56.72 84 GLN A N 1
ATOM 646 C CA . GLN A 1 84 ? 12.251 -15.379 -10.595 1.00 56.72 84 GLN A CA 1
ATOM 647 C C . GLN A 1 84 ? 13.564 -16.125 -10.884 1.00 56.72 84 GLN A C 1
ATOM 649 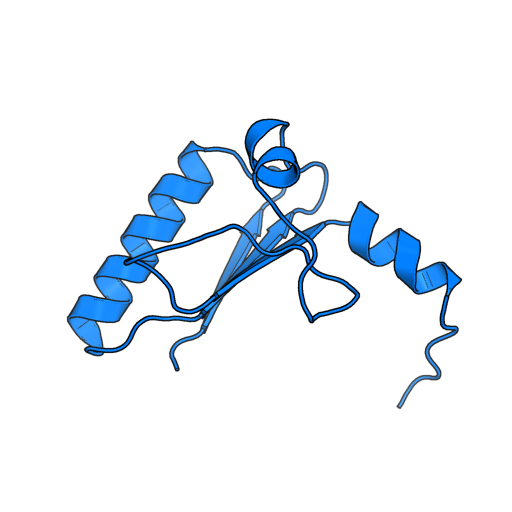O O . GLN A 1 84 ? 13.524 -17.299 -11.234 1.00 56.72 84 GLN A O 1
ATOM 654 N N . GLN A 1 85 ? 14.721 -15.481 -10.692 1.00 54.72 85 GLN A N 1
ATOM 655 C CA . GLN A 1 85 ? 16.023 -16.154 -10.781 1.00 54.72 85 GLN A CA 1
ATOM 656 C C . GLN A 1 85 ? 16.328 -17.069 -9.583 1.00 54.72 85 GLN A C 1
ATOM 658 O O . GLN A 1 85 ? 17.139 -17.979 -9.717 1.00 54.72 85 GLN A O 1
ATOM 663 N N . GLU A 1 86 ? 15.689 -16.858 -8.428 1.00 53.97 86 GLU A N 1
ATOM 664 C CA . GLU A 1 86 ? 16.017 -17.554 -7.174 1.00 53.97 86 GLU A CA 1
ATOM 665 C C . GLU A 1 86 ? 15.147 -18.803 -6.934 1.00 53.97 86 GLU A C 1
ATOM 667 O O . GLU A 1 86 ? 15.469 -19.653 -6.106 1.00 53.97 86 GLU A O 1
ATOM 672 N N . LYS A 1 87 ? 14.043 -18.950 -7.676 1.00 51.81 87 LYS A N 1
ATOM 673 C CA . LYS A 1 87 ? 13.161 -20.116 -7.593 1.00 51.81 87 LYS A CA 1
ATOM 674 C C . LYS A 1 87 ? 12.530 -20.389 -8.951 1.00 51.81 87 LYS A C 1
ATOM 676 O O . LYS A 1 87 ? 11.611 -19.689 -9.372 1.00 51.81 87 LYS A O 1
ATOM 681 N N . THR A 1 88 ? 12.971 -21.460 -9.600 1.00 50.78 88 THR A N 1
ATOM 682 C CA . THR A 1 88 ? 12.155 -22.213 -10.555 1.00 50.78 88 THR A CA 1
ATOM 683 C C . THR A 1 88 ? 10.883 -22.628 -9.814 1.00 50.78 88 THR A C 1
ATOM 685 O O . THR A 1 88 ? 10.861 -23.603 -9.066 1.00 50.78 88 THR A O 1
ATOM 688 N N . LEU A 1 89 ? 9.838 -21.809 -9.911 1.00 55.69 89 LEU A N 1
ATOM 689 C CA . LEU A 1 89 ? 8.535 -22.120 -9.342 1.00 55.69 89 LEU A CA 1
ATOM 690 C C . LEU A 1 89 ? 7.963 -23.283 -10.154 1.00 55.69 89 LEU A C 1
ATOM 692 O O . LEU A 1 89 ? 7.611 -23.115 -11.321 1.00 55.69 89 LEU A O 1
ATOM 696 N N . HIS A 1 90 ? 7.922 -24.470 -9.551 1.00 43.84 90 HIS A N 1
ATOM 697 C CA . HIS A 1 90 ? 7.186 -25.593 -10.116 1.00 43.84 90 HIS A CA 1
ATOM 698 C C . HIS A 1 90 ? 5.689 -25.234 -10.141 1.00 43.84 90 HIS A C 1
ATOM 700 O O . HIS A 1 90 ? 5.187 -24.715 -9.138 1.00 43.84 90 HIS A O 1
ATOM 706 N N . PRO A 1 91 ? 4.986 -25.449 -11.266 1.00 55.94 91 PRO A N 1
ATOM 707 C CA . PRO A 1 91 ? 3.547 -25.229 -11.331 1.00 55.94 91 PRO A CA 1
ATOM 708 C C . PRO A 1 91 ? 2.827 -26.174 -10.356 1.00 55.94 91 PRO A C 1
ATOM 710 O O . PRO A 1 91 ? 3.247 -27.321 -10.190 1.00 55.94 91 PRO A O 1
ATOM 713 N N . LEU A 1 92 ? 1.792 -25.643 -9.693 1.00 45.22 92 LEU A N 1
ATOM 714 C CA . LEU A 1 92 ? 0.899 -26.364 -8.776 1.00 45.22 92 LEU A CA 1
ATOM 715 C C . LEU A 1 92 ? 0.026 -27.381 -9.517 1.00 45.22 92 LEU A C 1
ATOM 717 O O . LEU A 1 92 ? -0.430 -27.043 -10.634 1.00 45.22 92 LEU A O 1
#

Organism: Rhizopus microsporus (NCBI:txid58291)

Foldseek 3Di:
DAEAEEEDCEADPVNVVVVLVVQVVVCVVPVDGYAYEYEHEHDHPDPQVVQWDCDPDQQWTWRDDPDRHPTHTYGYPVSNVVCVVVDPDDDD

Radius of gyration: 13.85 Å; chains: 1; bounding box: 34×38×26 Å